Protein AF-A0A950CZU0-F1 (afdb_monomer_lite)

Secondary structure (DSSP, 8-state):
-------------------------GGGT-S--TT---TTS-HHHHHHHHHHHHHSBPTTSS--BHHHHHHH-TT-HHHHHHHHHHHHHHHTT--HHHHHHT-

Structure (mmCIF, N/CA/C/O backbone):
data_AF-A0A950CZU0-F1
#
_entry.id   AF-A0A950CZU0-F1
#
loop_
_atom_site.group_PDB
_atom_site.id
_atom_site.type_symbol
_atom_site.label_atom_id
_atom_site.label_alt_id
_atom_site.label_comp_id
_atom_site.label_asym_id
_atom_site.label_entity_id
_atom_site.label_seq_id
_atom_site.pdbx_PDB_ins_code
_atom_site.Cartn_x
_atom_site.Cartn_y
_atom_site.Cartn_z
_atom_site.occupancy
_atom_site.B_iso_or_equiv
_atom_site.auth_seq_id
_atom_site.auth_comp_id
_atom_site.auth_asym_id
_atom_site.auth_atom_id
_atom_site.pdbx_PDB_model_num
ATOM 1 N N . MET A 1 1 ? 63.373 -34.772 12.760 1.00 48.47 1 MET A N 1
ATOM 2 C CA . MET A 1 1 ? 64.413 -33.757 12.500 1.00 48.47 1 MET A CA 1
ATOM 3 C C . MET A 1 1 ? 64.350 -33.384 11.032 1.00 48.47 1 MET A C 1
ATOM 5 O O . MET A 1 1 ? 64.360 -34.302 10.225 1.00 48.47 1 MET A O 1
ATOM 9 N N . SER A 1 2 ? 64.222 -32.084 10.755 1.00 41.81 2 SER A N 1
ATOM 10 C CA . SER A 1 2 ? 64.562 -31.353 9.518 1.00 41.81 2 SER A CA 1
ATOM 11 C C . SER A 1 2 ? 63.480 -30.330 9.185 1.00 41.81 2 SER A C 1
ATOM 13 O O . SER A 1 2 ? 62.496 -30.609 8.505 1.00 41.81 2 SER A O 1
ATOM 15 N N . LEU A 1 3 ? 63.703 -29.138 9.743 1.00 51.53 3 LEU A N 1
ATOM 16 C CA . LEU A 1 3 ? 63.121 -27.864 9.348 1.00 51.53 3 LEU A CA 1
ATOM 17 C C . LEU A 1 3 ? 63.238 -27.667 7.835 1.00 51.53 3 LEU A C 1
ATOM 19 O O . LEU A 1 3 ? 64.337 -27.807 7.311 1.00 51.53 3 LEU A O 1
ATOM 23 N N . LEU A 1 4 ? 62.180 -27.161 7.200 1.00 52.03 4 LEU A N 1
ATOM 24 C CA . LEU A 1 4 ? 62.313 -26.119 6.181 1.00 52.03 4 LEU A CA 1
ATOM 25 C C . LEU A 1 4 ? 61.130 -25.149 6.294 1.00 52.03 4 LEU A C 1
ATOM 27 O O . LEU A 1 4 ? 60.012 -25.434 5.871 1.00 52.03 4 LEU A O 1
ATOM 31 N N . LEU A 1 5 ? 61.420 -23.983 6.875 1.00 50.78 5 LEU A N 1
ATOM 32 C CA . LEU A 1 5 ? 60.661 -22.756 6.678 1.00 50.78 5 LEU A CA 1
ATOM 33 C C . LEU A 1 5 ? 60.577 -22.471 5.170 1.00 50.78 5 LEU A C 1
ATOM 35 O O . LEU A 1 5 ? 61.610 -22.418 4.500 1.00 50.78 5 LEU A O 1
ATOM 39 N N . ARG A 1 6 ? 59.376 -22.200 4.647 1.00 54.41 6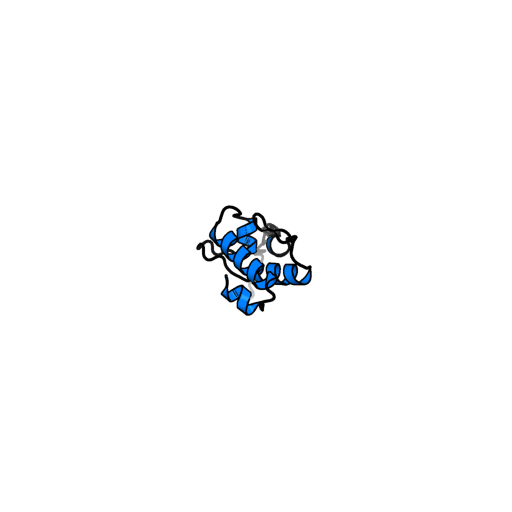 ARG A N 1
ATOM 40 C CA . ARG A 1 6 ? 59.222 -21.391 3.431 1.00 54.41 6 ARG A CA 1
ATOM 41 C C . ARG A 1 6 ? 58.513 -20.081 3.783 1.00 54.41 6 ARG A C 1
ATOM 43 O O . ARG A 1 6 ? 57.433 -20.121 4.372 1.00 54.41 6 ARG A O 1
ATOM 50 N N . PRO A 1 7 ? 59.133 -18.937 3.460 1.00 47.47 7 PRO A N 1
ATOM 51 C CA . PRO A 1 7 ? 58.605 -17.614 3.733 1.00 47.47 7 PRO A CA 1
ATOM 52 C C . PRO A 1 7 ? 57.505 -17.254 2.731 1.00 47.47 7 PRO A C 1
ATOM 54 O O . PRO A 1 7 ? 57.491 -17.739 1.603 1.00 47.47 7 PRO A O 1
ATOM 57 N N . GLY A 1 8 ? 56.641 -16.329 3.142 1.00 50.66 8 GLY A N 1
ATOM 58 C CA . GLY A 1 8 ? 56.033 -15.365 2.232 1.00 50.66 8 GLY A CA 1
ATOM 59 C C . GLY A 1 8 ? 55.032 -15.920 1.222 1.00 50.66 8 GLY A C 1
ATOM 60 O O . GLY A 1 8 ? 55.335 -16.078 0.044 1.00 50.66 8 GLY A O 1
ATOM 61 N N . ARG A 1 9 ? 53.771 -16.020 1.639 1.00 51.22 9 ARG A N 1
ATOM 62 C CA . ARG A 1 9 ? 52.673 -15.621 0.752 1.00 51.22 9 ARG A CA 1
ATOM 63 C C . ARG A 1 9 ? 51.684 -14.794 1.551 1.00 51.22 9 ARG A C 1
ATOM 65 O O . ARG A 1 9 ? 50.624 -15.254 1.956 1.00 51.22 9 ARG A O 1
ATOM 72 N N . MET A 1 10 ? 52.106 -13.552 1.779 1.00 45.59 10 MET A N 1
ATOM 73 C CA . MET A 1 10 ? 51.231 -12.404 1.964 1.00 45.59 10 MET A CA 1
ATOM 74 C C . MET A 1 10 ? 50.244 -12.404 0.789 1.00 45.59 10 MET A C 1
ATOM 76 O O . MET A 1 10 ? 50.527 -11.859 -0.275 1.00 45.59 10 MET A O 1
ATOM 80 N N . MET A 1 11 ? 49.110 -13.089 0.937 1.00 48.00 11 MET A N 1
ATOM 81 C CA . MET A 1 11 ? 47.952 -12.809 0.104 1.00 48.00 11 MET A CA 1
ATOM 82 C C . MET A 1 11 ? 47.371 -11.508 0.622 1.00 48.00 11 MET A C 1
ATOM 84 O O . MET A 1 11 ? 46.499 -11.484 1.485 1.00 48.00 11 MET A O 1
ATOM 88 N N . ALA A 1 12 ? 47.939 -10.418 0.114 1.00 53.00 12 ALA A N 1
ATOM 89 C CA . ALA A 1 12 ? 47.277 -9.137 0.076 1.00 53.00 12 ALA A CA 1
ATOM 90 C C . ALA A 1 12 ? 45.901 -9.362 -0.564 1.00 53.00 12 ALA A C 1
ATOM 92 O O . ALA A 1 12 ? 45.789 -9.532 -1.778 1.00 53.00 12 ALA A O 1
ATOM 93 N N . VAL A 1 13 ? 44.854 -9.388 0.264 1.00 52.06 13 VAL A N 1
ATOM 94 C CA . VAL A 1 13 ? 43.474 -9.147 -0.167 1.00 52.06 13 VAL A CA 1
ATOM 95 C C . VAL A 1 13 ? 43.398 -7.655 -0.501 1.00 52.06 13 VAL A C 1
ATOM 97 O O . VAL A 1 13 ? 42.849 -6.833 0.225 1.00 52.06 13 VAL A O 1
ATOM 100 N N . SER A 1 14 ? 44.064 -7.295 -1.598 1.00 54.06 14 SER A N 1
ATOM 101 C CA . SER A 1 14 ? 43.854 -6.055 -2.325 1.00 54.06 14 SER A CA 1
ATOM 102 C C . SER A 1 14 ? 42.506 -6.191 -3.010 1.00 54.06 14 SER A C 1
ATOM 104 O O . SER A 1 14 ? 42.387 -6.872 -4.025 1.00 54.06 14 SER A O 1
ATOM 106 N N . GLY A 1 15 ? 41.482 -5.598 -2.404 1.00 47.91 15 GLY A N 1
ATOM 107 C CA . GLY A 1 15 ? 40.131 -5.624 -2.951 1.00 47.91 15 GLY A CA 1
ATOM 108 C C . GLY A 1 15 ? 39.034 -5.723 -1.904 1.00 47.91 15 GLY A C 1
ATOM 109 O O . GLY A 1 15 ? 38.046 -6.411 -2.135 1.00 47.91 15 GLY A O 1
ATOM 110 N N . PHE A 1 16 ? 39.137 -4.981 -0.798 1.00 48.00 16 PHE A N 1
ATOM 111 C CA . PHE A 1 16 ? 37.937 -4.372 -0.217 1.00 48.00 16 PHE A CA 1
ATOM 112 C C . PHE A 1 16 ? 37.436 -3.349 -1.255 1.00 48.00 16 PHE A C 1
ATOM 114 O O . PHE A 1 16 ? 37.642 -2.145 -1.127 1.00 48.00 16 PHE A O 1
ATOM 121 N N . PHE A 1 17 ? 36.893 -3.848 -2.372 1.00 50.62 17 PHE A N 1
ATOM 122 C CA . PHE A 1 17 ? 36.131 -3.046 -3.313 1.00 50.62 17 PHE A CA 1
ATOM 123 C C . PHE A 1 17 ? 34.940 -2.571 -2.501 1.00 50.62 17 PHE A C 1
ATOM 125 O O . PHE A 1 17 ? 34.063 -3.354 -2.130 1.00 50.62 17 PHE A O 1
ATOM 132 N N . GLY A 1 18 ? 35.064 -1.319 -2.071 1.00 54.31 18 GLY A N 1
ATOM 133 C CA . GLY A 1 18 ? 34.208 -0.695 -1.096 1.00 54.31 18 GLY A CA 1
ATOM 134 C C . GLY A 1 18 ? 32.753 -0.918 -1.443 1.00 54.31 18 GLY A C 1
ATOM 135 O O . GLY A 1 18 ? 32.364 -0.821 -2.603 1.00 54.31 18 GLY A O 1
ATOM 136 N N . VAL A 1 19 ? 31.995 -1.214 -0.387 1.00 56.53 19 VAL A N 1
ATOM 137 C CA . VAL A 1 19 ? 30.622 -0.756 -0.210 1.00 56.53 19 VAL A CA 1
ATOM 138 C C . VAL A 1 19 ? 29.857 -0.807 -1.526 1.00 56.53 19 VAL A C 1
ATOM 140 O O . VAL A 1 19 ? 29.706 0.200 -2.217 1.00 56.53 19 VAL A O 1
ATOM 143 N N . CYS A 1 20 ? 29.376 -2.008 -1.866 1.00 51.81 20 CYS A N 1
ATOM 144 C CA . CYS A 1 20 ? 28.196 -2.137 -2.706 1.00 51.81 20 CYS A CA 1
ATOM 145 C C . CYS A 1 20 ? 27.228 -1.057 -2.2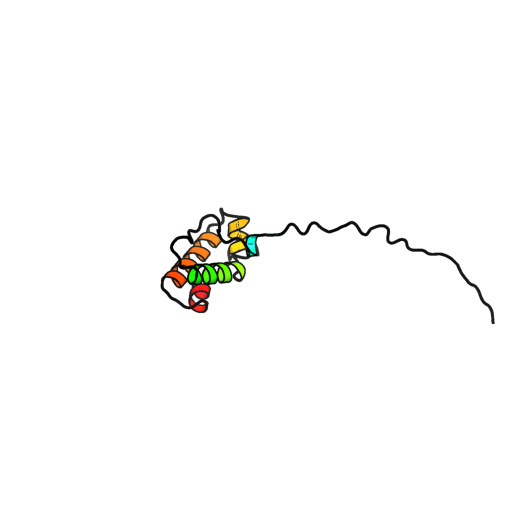23 1.00 51.81 20 CYS A C 1
ATOM 147 O O . CYS A 1 20 ? 26.849 -1.078 -1.049 1.00 51.81 20 CYS A O 1
ATOM 149 N N . LEU A 1 21 ? 26.980 -0.051 -3.068 1.00 50.31 21 LEU A N 1
ATOM 150 C CA . LEU A 1 21 ? 26.062 1.035 -2.783 1.00 50.31 21 LEU A CA 1
ATOM 151 C C . LEU A 1 21 ? 24.779 0.388 -2.280 1.00 50.31 21 LEU A C 1
ATOM 153 O O . LEU A 1 21 ? 23.991 -0.144 -3.061 1.00 50.31 21 LEU A O 1
ATOM 157 N N . LEU A 1 22 ? 24.589 0.438 -0.963 1.00 49.44 22 LEU A N 1
ATOM 158 C CA . LEU A 1 22 ? 23.298 0.330 -0.324 1.00 49.44 22 LEU A CA 1
ATOM 159 C C . LEU A 1 22 ? 22.535 1.552 -0.832 1.00 49.44 22 LEU A C 1
ATOM 161 O O . LEU A 1 22 ? 22.452 2.576 -0.158 1.00 49.44 22 LEU A O 1
ATOM 165 N N . PHE A 1 23 ? 22.061 1.485 -2.079 1.00 48.66 23 PHE A N 1
ATOM 166 C CA . PHE A 1 23 ? 21.032 2.360 -2.594 1.00 48.66 23 PHE A CA 1
ATOM 167 C C . PHE A 1 23 ? 19.854 2.126 -1.668 1.00 48.66 23 PHE A C 1
ATOM 169 O O . PHE A 1 23 ? 19.113 1.163 -1.846 1.00 48.66 23 PHE A O 1
ATOM 176 N N . SER A 1 24 ? 19.782 2.958 -0.630 1.00 57.88 24 SER A N 1
ATOM 177 C CA . SER A 1 24 ? 18.717 3.031 0.353 1.00 57.88 24 SER A CA 1
ATOM 178 C C . SER A 1 24 ? 17.392 2.988 -0.394 1.00 57.88 24 SER A C 1
ATOM 180 O O . SER A 1 24 ? 16.980 3.963 -1.023 1.00 57.88 24 SER A O 1
ATOM 182 N N . GLN A 1 25 ? 16.773 1.811 -0.425 1.00 59.94 25 GLN A N 1
ATOM 183 C CA . GLN A 1 25 ? 15.500 1.616 -1.087 1.00 59.94 25 GLN A CA 1
ATOM 184 C C . GLN A 1 25 ? 14.426 2.145 -0.134 1.00 59.94 25 GLN A C 1
ATOM 186 O O . GLN A 1 25 ? 13.857 1.395 0.645 1.00 59.94 25 GLN A O 1
ATOM 191 N N . SER A 1 26 ? 14.179 3.457 -0.176 1.00 80.00 26 SER A N 1
ATOM 192 C CA . SER A 1 26 ? 13.285 4.190 0.737 1.00 80.00 26 SER A CA 1
ATOM 193 C C . SER A 1 26 ? 11.808 3.771 0.676 1.00 80.00 26 SER A C 1
ATOM 195 O O . SER A 1 26 ? 10.989 4.280 1.440 1.00 80.00 26 SER A O 1
ATOM 197 N N . TRP A 1 27 ? 11.432 2.825 -0.191 1.00 91.56 27 TRP A N 1
ATOM 198 C CA . TRP A 1 27 ? 10.045 2.385 -0.364 1.00 91.56 27 TRP A CA 1
ATOM 199 C C . TRP A 1 27 ? 9.422 1.808 0.917 1.00 91.56 27 TRP A C 1
ATOM 201 O O . TRP A 1 27 ? 8.203 1.860 1.085 1.00 91.56 27 TRP A O 1
ATOM 211 N N . ASN A 1 28 ? 10.228 1.290 1.850 1.00 92.75 28 ASN A N 1
ATOM 212 C CA . ASN A 1 28 ? 9.739 0.743 3.117 1.00 92.75 28 ASN A CA 1
ATOM 213 C C . ASN A 1 28 ? 9.540 1.809 4.211 1.00 92.75 28 ASN A C 1
ATOM 215 O O . ASN A 1 28 ? 9.059 1.479 5.293 1.00 92.75 28 ASN A O 1
ATOM 219 N N . THR A 1 29 ? 9.888 3.073 3.952 1.00 92.50 29 THR A N 1
ATOM 220 C CA . THR A 1 29 ? 9.742 4.180 4.913 1.00 92.50 29 THR A CA 1
ATOM 221 C C . THR A 1 29 ? 8.936 5.359 4.375 1.00 92.50 29 THR A C 1
ATOM 223 O O . THR A 1 29 ? 8.442 6.147 5.177 1.00 92.50 29 THR A O 1
ATOM 226 N N . VAL A 1 30 ? 8.721 5.466 3.057 1.00 92.44 30 VAL A N 1
ATOM 227 C CA . VAL A 1 30 ? 7.872 6.520 2.472 1.00 92.44 30 VAL A CA 1
ATOM 228 C C . VAL A 1 30 ? 6.451 6.473 3.027 1.00 92.44 30 VAL A C 1
ATOM 230 O O . VAL A 1 30 ? 5.835 5.410 3.131 1.00 92.44 30 VAL A O 1
ATOM 233 N N . GLU A 1 31 ? 5.919 7.639 3.379 1.00 92.88 31 GLU A N 1
ATOM 234 C CA . GLU A 1 31 ? 4.551 7.770 3.883 1.00 92.88 31 GLU A CA 1
ATOM 235 C C . GLU A 1 31 ? 3.515 8.074 2.797 1.00 92.88 31 GLU A C 1
ATOM 237 O O . GLU A 1 31 ? 2.310 8.063 3.058 1.00 92.88 31 GLU A O 1
ATOM 242 N N . THR A 1 32 ? 3.982 8.394 1.595 1.00 93.06 32 THR A N 1
ATOM 243 C CA . THR A 1 32 ? 3.162 8.643 0.416 1.00 93.06 32 THR A CA 1
ATOM 244 C C . THR A 1 32 ? 3.575 7.662 -0.667 1.00 93.06 32 THR A C 1
ATOM 246 O O . THR A 1 32 ? 4.759 7.399 -0.877 1.00 93.06 32 THR A O 1
ATOM 249 N N . LEU A 1 33 ? 2.583 7.086 -1.339 1.00 94.62 33 LEU A N 1
ATOM 250 C CA . LEU A 1 33 ? 2.791 6.144 -2.428 1.00 94.62 33 LEU A CA 1
ATOM 251 C C . LEU A 1 33 ? 2.130 6.723 -3.683 1.00 94.62 33 LEU A C 1
ATOM 253 O O . LEU A 1 33 ? 0.981 7.165 -3.608 1.00 94.62 33 LEU A O 1
ATOM 257 N N . PRO A 1 34 ? 2.824 6.759 -4.832 1.00 95.38 34 PRO A N 1
ATOM 258 C CA . PRO A 1 34 ? 2.248 7.277 -6.064 1.00 95.38 34 PRO A CA 1
ATOM 259 C C . PRO A 1 34 ? 0.936 6.575 -6.428 1.00 95.38 34 PRO A C 1
ATOM 261 O O . PRO A 1 34 ? 0.800 5.360 -6.270 1.00 95.38 34 PRO A O 1
ATOM 264 N N . GLY A 1 35 ? -0.022 7.323 -6.974 1.00 92.62 35 GLY A N 1
ATOM 265 C CA . GLY A 1 35 ? -1.276 6.783 -7.514 1.00 92.62 35 GLY A CA 1
ATOM 266 C C . GLY A 1 35 ? -2.290 6.264 -6.488 1.00 92.62 35 GLY A C 1
ATOM 267 O O . GLY A 1 35 ? -3.321 5.747 -6.905 1.00 92.62 35 GLY A O 1
ATOM 268 N N . ILE A 1 36 ? -2.040 6.414 -5.182 1.00 94.25 36 ILE A N 1
ATOM 269 C CA . ILE A 1 36 ? -3.022 6.130 -4.127 1.00 94.25 36 ILE A CA 1
ATOM 270 C C . ILE A 1 36 ? -3.112 7.304 -3.146 1.00 94.25 36 ILE A C 1
ATOM 272 O O . ILE A 1 36 ? -2.102 7.907 -2.787 1.00 94.25 36 ILE A O 1
ATOM 276 N N . ASP A 1 37 ? -4.328 7.638 -2.713 1.00 94.06 37 ASP A N 1
ATOM 277 C CA . ASP A 1 37 ? -4.577 8.733 -1.772 1.00 94.06 37 ASP A CA 1
ATOM 278 C C . ASP A 1 37 ? -4.766 8.193 -0.348 1.00 94.06 37 ASP A C 1
ATOM 280 O O . ASP A 1 37 ? -5.745 7.511 -0.048 1.00 94.06 37 ASP A O 1
ATOM 284 N N . LEU A 1 38 ? -3.823 8.525 0.536 1.00 95.12 38 LEU A N 1
ATOM 285 C CA . LEU A 1 38 ? -3.862 8.178 1.960 1.00 95.12 38 LEU A CA 1
ATOM 286 C C . LEU A 1 38 ? -4.306 9.358 2.842 1.00 95.12 38 LEU A C 1
ATOM 288 O O . LEU A 1 38 ? -4.399 9.204 4.057 1.00 95.12 38 LEU A O 1
ATOM 292 N N . SER A 1 39 ? -4.566 10.540 2.267 1.00 93.00 39 SER A N 1
ATOM 293 C CA . SER A 1 39 ? -4.840 11.772 3.028 1.00 93.00 39 SER A CA 1
ATOM 294 C C . SER A 1 39 ? -6.162 11.742 3.799 1.00 93.00 39 SER A C 1
ATOM 296 O O . SER A 1 39 ? -6.323 12.462 4.781 1.00 93.00 39 SER A O 1
ATOM 298 N N . LYS A 1 40 ? -7.101 10.885 3.382 1.00 91.25 40 LYS A N 1
ATOM 299 C CA . LYS A 1 40 ? -8.422 10.718 4.010 1.00 91.25 40 LYS A CA 1
ATOM 300 C C . LYS A 1 40 ? -8.440 9.691 5.145 1.00 91.25 40 LYS A C 1
ATOM 302 O O . LYS A 1 40 ? -9.503 9.430 5.704 1.00 91.25 40 LYS A O 1
ATOM 307 N N . LEU A 1 41 ? -7.299 9.081 5.457 1.00 95.88 41 LEU A N 1
ATOM 308 C CA . LEU A 1 41 ? -7.160 8.115 6.542 1.00 95.88 41 LEU A CA 1
ATOM 309 C C . LEU A 1 41 ? -6.697 8.809 7.824 1.00 95.88 41 LEU A C 1
ATOM 311 O O . LEU A 1 41 ? -5.896 9.743 7.790 1.00 95.88 41 LEU A O 1
ATOM 315 N N . SER A 1 42 ? -7.146 8.307 8.975 1.00 96.94 42 SER A N 1
ATOM 316 C CA . SER A 1 42 ? -6.518 8.656 10.254 1.00 96.94 42 SER A CA 1
ATOM 317 C C . SER A 1 42 ? -5.066 8.159 10.303 1.00 96.94 42 SER A C 1
ATOM 319 O O . SER A 1 42 ? -4.681 7.253 9.562 1.00 96.94 42 SER A O 1
ATOM 321 N N . ALA A 1 43 ? -4.251 8.700 11.214 1.00 96.31 43 ALA A N 1
ATOM 322 C CA . ALA A 1 43 ? -2.854 8.281 11.361 1.00 96.31 43 ALA A CA 1
ATOM 323 C C . ALA A 1 43 ? -2.712 6.769 11.636 1.00 96.31 43 ALA A C 1
ATOM 325 O O . ALA A 1 43 ? -1.847 6.118 11.053 1.00 96.31 43 ALA A O 1
ATOM 326 N N . ALA A 1 44 ? -3.601 6.202 12.459 1.00 96.19 44 ALA A N 1
ATOM 327 C CA . ALA A 1 44 ? -3.627 4.768 12.745 1.00 96.19 44 ALA A CA 1
ATOM 328 C C . ALA A 1 44 ? -3.971 3.942 11.494 1.00 96.19 44 ALA A C 1
ATOM 330 O O . ALA A 1 44 ? -3.269 2.990 11.166 1.00 96.19 44 ALA A O 1
ATOM 331 N N . GLN A 1 45 ? -4.996 4.353 10.741 1.00 97.50 45 GLN A N 1
ATOM 332 C CA . GLN A 1 45 ? -5.373 3.687 9.491 1.00 97.50 45 GLN A CA 1
ATOM 333 C C . GLN A 1 45 ? -4.261 3.767 8.442 1.00 97.50 45 GLN A C 1
ATOM 335 O O . GLN A 1 45 ? -3.949 2.769 7.797 1.00 97.50 45 GLN A O 1
ATOM 340 N N . LYS A 1 46 ? -3.624 4.934 8.293 1.00 97.56 46 LYS A N 1
ATOM 341 C CA . LYS A 1 46 ? -2.486 5.122 7.388 1.00 97.56 46 LYS A CA 1
ATOM 342 C C . LYS A 1 46 ? -1.329 4.192 7.759 1.00 97.56 46 LYS A C 1
ATOM 344 O O . LYS A 1 46 ? -0.735 3.592 6.867 1.00 97.56 46 LYS A O 1
ATOM 349 N N . ALA A 1 47 ? -1.033 4.038 9.052 1.00 96.69 47 ALA A N 1
ATOM 350 C CA . ALA A 1 47 ? 0.004 3.126 9.526 1.00 96.69 47 ALA A CA 1
ATOM 351 C C . ALA A 1 47 ? -0.312 1.659 9.183 1.00 96.69 47 ALA A C 1
ATOM 353 O O . ALA A 1 47 ? 0.556 0.981 8.633 1.00 96.69 47 ALA A O 1
ATOM 354 N N . SER A 1 48 ? -1.546 1.193 9.416 1.00 97.50 48 SER A N 1
ATOM 355 C CA . SER A 1 48 ? -1.968 -0.170 9.051 1.00 97.50 48 SER A CA 1
ATOM 356 C C . SER A 1 48 ? -1.921 -0.410 7.542 1.00 97.50 48 SER A C 1
ATOM 358 O O . SER A 1 48 ? -1.377 -1.420 7.106 1.00 97.50 48 SER A O 1
ATOM 360 N N . VAL A 1 49 ? -2.401 0.534 6.723 1.00 97.94 49 VAL A N 1
ATOM 361 C CA . VAL A 1 49 ? -2.297 0.423 5.258 1.00 97.94 49 VAL A CA 1
ATOM 362 C C . VAL A 1 49 ? -0.833 0.331 4.828 1.00 97.94 49 VAL A C 1
ATOM 364 O O . VAL A 1 49 ? -0.464 -0.585 4.101 1.00 97.94 49 VAL A O 1
ATOM 367 N N . LEU A 1 50 ? 0.029 1.243 5.289 1.00 97.44 50 LEU A N 1
ATOM 368 C CA . LEU A 1 50 ? 1.444 1.239 4.908 1.00 97.44 50 LEU A CA 1
ATOM 369 C C . LEU A 1 50 ? 2.169 -0.030 5.364 1.00 97.44 50 LEU A C 1
ATOM 371 O O . LEU A 1 50 ? 3.041 -0.507 4.642 1.00 97.44 50 LEU A O 1
ATOM 375 N N . LYS A 1 51 ? 1.817 -0.582 6.530 1.00 96.94 51 LYS A N 1
ATOM 376 C CA . LYS A 1 51 ? 2.333 -1.872 6.995 1.00 96.94 51 LYS A CA 1
ATOM 377 C C . LYS A 1 51 ? 1.967 -2.983 6.009 1.00 96.94 51 LYS A C 1
ATOM 379 O O . LYS A 1 51 ? 2.870 -3.609 5.463 1.00 96.94 51 LYS A O 1
ATOM 384 N N . ILE A 1 52 ? 0.676 -3.143 5.706 1.00 97.44 52 ILE A N 1
ATOM 385 C CA . ILE A 1 52 ? 0.182 -4.171 4.778 1.00 97.44 52 ILE A CA 1
ATOM 386 C C . ILE A 1 52 ? 0.870 -4.040 3.415 1.00 97.44 52 ILE A C 1
ATOM 388 O O . ILE A 1 52 ? 1.439 -5.001 2.914 1.00 97.44 52 ILE A O 1
ATOM 392 N N . LEU A 1 53 ? 0.928 -2.838 2.831 1.00 97.38 53 LEU A N 1
ATOM 393 C CA . LEU A 1 53 ? 1.536 -2.653 1.507 1.00 97.38 53 LEU A CA 1
ATOM 394 C C . LEU A 1 53 ? 3.041 -2.964 1.472 1.00 97.38 53 LEU A C 1
ATOM 396 O O . LEU A 1 53 ? 3.582 -3.272 0.411 1.00 97.38 53 LEU A O 1
ATOM 400 N N . ARG A 1 54 ? 3.748 -2.867 2.599 1.00 96.75 54 ARG A N 1
ATOM 401 C CA . ARG A 1 54 ? 5.178 -3.210 2.681 1.00 96.75 54 ARG A CA 1
ATOM 402 C C . ARG A 1 54 ? 5.405 -4.705 2.891 1.00 96.75 54 ARG A C 1
ATOM 404 O O . ARG A 1 54 ? 6.464 -5.205 2.516 1.00 96.75 54 ARG A O 1
ATOM 411 N N . GLU A 1 55 ? 4.437 -5.403 3.470 1.00 96.12 55 GLU A N 1
ATOM 412 C CA . GLU A 1 55 ? 4.508 -6.836 3.761 1.00 96.12 55 GLU A CA 1
ATOM 413 C C . GLU A 1 55 ? 3.955 -7.683 2.607 1.00 96.12 55 GLU A C 1
ATOM 415 O O . GLU A 1 55 ? 4.537 -8.722 2.283 1.00 96.12 55 GLU A O 1
ATOM 420 N N . GLU A 1 56 ? 2.928 -7.202 1.908 1.00 96.12 56 GLU A N 1
ATOM 421 C CA . GLU A 1 56 ? 2.249 -7.934 0.840 1.00 96.12 56 GLU A CA 1
ATOM 422 C C . GLU A 1 56 ? 2.941 -7.822 -0.522 1.00 96.12 56 GLU A C 1
ATOM 424 O O . GLU A 1 56 ? 3.488 -6.783 -0.909 1.00 96.12 56 GLU A O 1
ATOM 429 N N . GLY A 1 57 ? 2.939 -8.934 -1.259 1.00 96.12 57 GLY A N 1
ATOM 430 C CA . GLY A 1 57 ? 3.510 -9.035 -2.603 1.00 96.12 57 GLY A CA 1
ATOM 431 C C . GLY A 1 57 ? 2.549 -8.546 -3.686 1.00 96.12 57 GLY A C 1
ATOM 432 O O . GLY A 1 57 ? 1.340 -8.716 -3.583 1.00 96.12 57 GLY A O 1
ATOM 433 N N . CYS A 1 58 ? 3.081 -7.972 -4.766 1.00 96.31 58 CYS A N 1
ATOM 434 C CA . CYS A 1 58 ? 2.271 -7.647 -5.938 1.00 96.31 58 CYS A CA 1
ATOM 435 C C . CYS A 1 58 ? 2.041 -8.891 -6.813 1.00 96.31 58 CYS A C 1
ATOM 437 O O . CYS A 1 58 ? 2.995 -9.562 -7.213 1.00 96.31 58 CYS A O 1
ATOM 439 N N . SER A 1 59 ? 0.787 -9.159 -7.187 1.00 94.69 59 SER A N 1
ATOM 440 C CA . SER A 1 59 ? 0.406 -10.321 -8.006 1.00 94.69 59 SER A CA 1
ATOM 441 C C . SER A 1 59 ? 0.694 -10.172 -9.509 1.00 94.69 59 SER A C 1
ATOM 443 O O . SER A 1 59 ? 0.446 -11.102 -10.271 1.00 94.69 59 SER A O 1
ATOM 445 N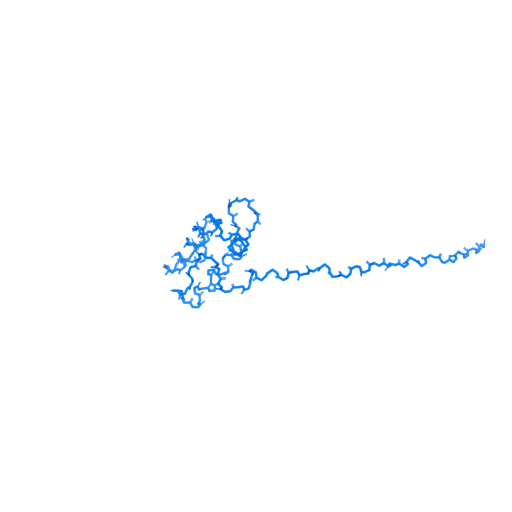 N . CYS A 1 60 ? 1.278 -9.053 -9.960 1.00 94.81 60 CYS A N 1
ATOM 446 C CA . CYS A 1 60 ? 1.611 -8.843 -11.378 1.00 94.81 60 CYS A CA 1
ATOM 447 C C . CYS A 1 60 ? 2.812 -9.664 -11.888 1.00 94.81 60 CYS A C 1
ATOM 449 O O . CYS A 1 60 ? 3.150 -9.580 -13.066 1.00 94.81 60 CYS A O 1
ATOM 451 N N . GLY A 1 61 ? 3.483 -10.426 -11.016 1.00 94.50 61 GLY A N 1
ATOM 452 C CA . GLY A 1 61 ? 4.618 -11.284 -11.378 1.00 94.50 61 GLY A CA 1
ATOM 453 C C . GLY A 1 61 ? 5.996 -10.617 -11.293 1.00 94.50 61 GLY A C 1
ATOM 454 O O . GLY A 1 61 ? 6.999 -11.269 -11.562 1.00 94.50 61 GLY A O 1
ATOM 455 N N . CYS A 1 62 ? 6.080 -9.349 -10.876 1.00 95.81 62 CYS A N 1
ATOM 456 C CA . CYS A 1 62 ? 7.358 -8.635 -10.741 1.00 95.81 62 CYS A CA 1
ATOM 457 C C . CYS A 1 62 ? 8.200 -9.045 -9.515 1.00 95.81 62 CYS A C 1
ATOM 459 O O . CYS A 1 62 ? 9.363 -8.662 -9.418 1.00 95.81 62 CYS A O 1
ATOM 461 N N . GLY A 1 63 ? 7.618 -9.773 -8.556 1.00 95.81 63 GLY A N 1
ATOM 462 C CA . GLY A 1 63 ? 8.297 -10.198 -7.325 1.00 95.81 63 GLY A CA 1
ATOM 463 C C . GLY A 1 63 ? 8.514 -9.098 -6.274 1.00 95.81 63 GLY A C 1
ATOM 464 O O . GLY A 1 63 ? 9.099 -9.378 -5.231 1.00 95.81 63 GLY A O 1
ATOM 465 N N . MET A 1 64 ? 8.042 -7.869 -6.512 1.00 96.62 64 MET A N 1
ATOM 466 C CA . MET A 1 64 ? 8.146 -6.750 -5.564 1.00 96.62 64 MET A CA 1
ATOM 467 C C . MET A 1 64 ? 7.010 -6.751 -4.534 1.00 96.62 64 MET A C 1
ATOM 469 O O . MET A 1 64 ? 5.915 -7.268 -4.780 1.00 96.62 64 MET A O 1
ATOM 473 N N . LYS A 1 65 ? 7.244 -6.087 -3.395 1.00 97.06 65 LYS A N 1
ATOM 474 C CA . LYS A 1 65 ? 6.172 -5.718 -2.453 1.00 97.06 65 LYS A CA 1
ATOM 475 C C . LYS A 1 65 ? 5.250 -4.666 -3.062 1.00 97.06 65 LYS A C 1
ATOM 477 O O . LYS A 1 65 ? 5.666 -3.937 -3.960 1.00 97.06 65 LYS A O 1
ATOM 482 N N . LEU A 1 66 ? 4.013 -4.541 -2.583 1.00 96.81 66 LEU A N 1
ATOM 483 C CA . LEU A 1 66 ? 3.064 -3.556 -3.115 1.00 96.81 66 LEU A CA 1
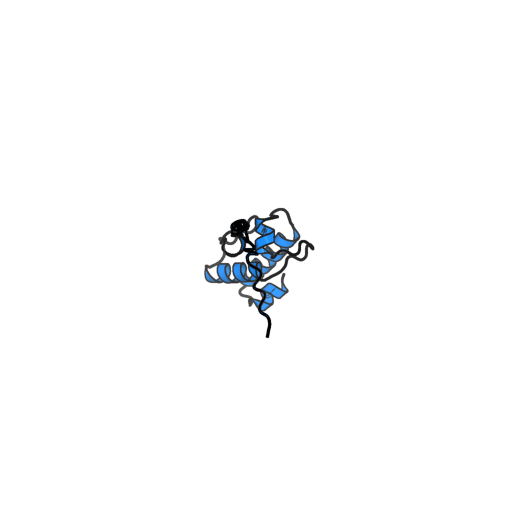ATOM 484 C C . LEU A 1 66 ? 3.605 -2.128 -3.009 1.00 96.81 66 LEU A C 1
ATOM 486 O O . LEU A 1 66 ? 3.609 -1.407 -4.003 1.00 96.81 66 LEU A O 1
ATOM 490 N N . ALA A 1 67 ? 4.125 -1.736 -1.844 1.00 97.31 67 ALA A N 1
ATOM 491 C CA . ALA A 1 67 ? 4.719 -0.420 -1.620 1.00 97.31 67 ALA A CA 1
ATOM 492 C C . ALA A 1 67 ? 5.932 -0.182 -2.531 1.00 97.31 67 ALA A C 1
ATOM 494 O O . ALA A 1 67 ? 6.049 0.878 -3.144 1.00 97.31 67 ALA A O 1
ATOM 495 N N . GLU A 1 68 ? 6.799 -1.185 -2.679 1.00 97.00 68 GLU A N 1
ATOM 496 C CA . GLU A 1 68 ? 7.930 -1.128 -3.606 1.00 97.00 68 GLU A CA 1
ATOM 497 C C . GLU A 1 68 ? 7.463 -0.966 -5.056 1.00 97.00 68 GLU A C 1
ATOM 499 O O . GLU A 1 68 ? 7.961 -0.097 -5.768 1.00 97.00 68 GLU A O 1
ATOM 504 N N . CYS A 1 69 ? 6.463 -1.742 -5.473 1.00 97.06 69 CYS A N 1
ATOM 505 C CA . CYS A 1 69 ? 5.877 -1.677 -6.802 1.00 97.06 69 CYS A CA 1
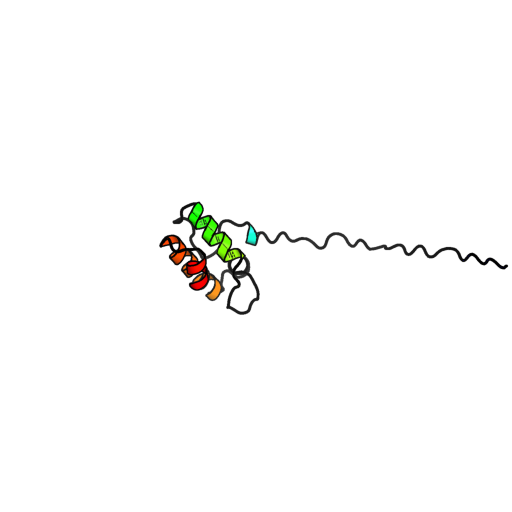ATOM 506 C C . CYS A 1 69 ? 5.245 -0.305 -7.060 1.00 97.06 69 CYS A C 1
ATOM 508 O O . CYS A 1 69 ? 5.482 0.264 -8.114 1.00 97.06 69 CYS A O 1
ATOM 510 N N . ARG A 1 70 ? 4.539 0.300 -6.094 1.00 96.50 70 ARG A N 1
ATOM 511 C CA . ARG A 1 70 ? 4.005 1.668 -6.246 1.00 96.50 70 ARG A CA 1
ATOM 512 C C . ARG A 1 70 ? 5.097 2.722 -6.433 1.00 96.50 70 ARG A C 1
ATOM 514 O O . ARG A 1 70 ? 4.873 3.696 -7.146 1.00 96.50 70 ARG A O 1
ATOM 521 N N . VAL A 1 71 ? 6.253 2.552 -5.788 1.00 96.06 71 VAL A N 1
ATOM 522 C CA . VAL A 1 71 ? 7.383 3.491 -5.887 1.00 96.06 71 VAL A CA 1
ATOM 523 C C . VAL A 1 71 ? 8.167 3.295 -7.185 1.00 96.06 71 VAL A C 1
ATOM 525 O O . VAL A 1 71 ? 8.508 4.276 -7.840 1.00 96.06 71 VAL A O 1
ATOM 528 N N . LYS A 1 72 ? 8.463 2.045 -7.555 1.00 95.31 72 LYS A N 1
ATOM 529 C CA . LYS A 1 72 ? 9.326 1.710 -8.698 1.00 95.31 72 LYS A CA 1
ATOM 530 C C . LYS A 1 72 ? 8.577 1.585 -10.021 1.00 95.31 72 LYS A C 1
ATOM 532 O O . LYS A 1 72 ? 9.153 1.874 -11.063 1.00 95.31 72 LYS A O 1
ATOM 537 N N . ASP A 1 73 ? 7.317 1.169 -9.976 1.00 96.12 73 ASP A N 1
ATOM 538 C CA . ASP A 1 73 ? 6.438 0.997 -11.132 1.00 96.12 73 ASP A CA 1
ATOM 539 C C . ASP A 1 73 ? 5.031 1.565 -10.844 1.00 96.12 73 ASP A C 1
ATOM 541 O O . ASP A 1 73 ? 4.049 0.833 -10.656 1.00 96.12 73 ASP A O 1
ATOM 545 N N . PRO A 1 74 ? 4.898 2.904 -10.799 1.00 95.25 74 PRO A N 1
ATOM 546 C CA . PRO A 1 74 ? 3.625 3.552 -10.512 1.00 95.25 74 PRO A CA 1
ATOM 547 C C . PRO A 1 74 ? 2.551 3.292 -11.584 1.00 95.25 74 PRO A C 1
ATOM 549 O O . PRO A 1 74 ? 1.371 3.530 -11.307 1.00 95.25 74 PRO A O 1
ATOM 552 N N . ALA A 1 75 ? 2.920 2.791 -12.769 1.00 96.44 75 ALA A N 1
ATOM 553 C CA . ALA A 1 75 ? 1.997 2.466 -13.855 1.00 96.44 75 ALA A CA 1
ATOM 554 C C . ALA A 1 75 ? 1.350 1.075 -13.714 1.00 96.44 75 ALA A C 1
ATOM 556 O O . ALA A 1 75 ? 0.332 0.813 -14.355 1.00 96.44 75 ALA A O 1
ATOM 557 N N . CYS A 1 76 ? 1.886 0.196 -12.860 1.00 97.38 76 CYS A N 1
ATOM 558 C CA . CYS A 1 76 ? 1.313 -1.125 -12.620 1.00 97.38 76 CYS A CA 1
ATOM 559 C C . CYS A 1 76 ? -0.117 -1.024 -12.044 1.00 97.38 76 CYS A C 1
ATOM 561 O O . CYS A 1 76 ? -0.328 -0.617 -10.900 1.00 97.38 76 CYS A O 1
ATOM 563 N N . SER A 1 77 ? -1.114 -1.449 -12.824 1.00 96.31 77 SER A N 1
ATOM 564 C CA . SER A 1 77 ? -2.533 -1.410 -12.440 1.00 96.31 77 SER A CA 1
ATOM 565 C C . SER A 1 77 ? -2.884 -2.389 -11.318 1.00 96.31 77 SER A C 1
ATOM 567 O O . SER A 1 77 ? -3.699 -2.050 -10.463 1.00 96.31 77 SER A O 1
ATOM 569 N N . TYR A 1 78 ? -2.237 -3.560 -11.275 1.00 97.00 78 TYR A N 1
ATOM 570 C CA . TYR A 1 78 ? -2.419 -4.551 -10.207 1.00 97.00 78 TYR A CA 1
ATOM 571 C C . TYR A 1 78 ? -2.063 -3.955 -8.843 1.00 97.00 78 TYR A C 1
ATOM 573 O O . TYR A 1 78 ? -2.902 -3.922 -7.952 1.00 97.00 78 TYR A O 1
ATOM 581 N N . SER A 1 79 ? -0.857 -3.397 -8.694 1.00 97.25 79 SER A N 1
ATOM 582 C CA . SER A 1 79 ? -0.430 -2.780 -7.433 1.00 97.25 79 SER A CA 1
ATOM 583 C C . SER A 1 79 ? -1.335 -1.631 -6.989 1.00 97.25 79 SER A C 1
ATOM 585 O O . SER A 1 79 ? -1.601 -1.507 -5.796 1.00 97.25 79 SER A O 1
ATOM 587 N N . THR A 1 80 ? -1.849 -0.821 -7.922 1.00 97.50 80 THR A N 1
ATOM 588 C CA . THR A 1 80 ? -2.841 0.219 -7.609 1.00 97.50 80 THR A CA 1
ATOM 589 C C . THR A 1 80 ? -4.155 -0.385 -7.114 1.00 97.50 80 THR A C 1
ATOM 591 O O . THR A 1 80 ? -4.646 0.029 -6.069 1.00 97.50 80 THR A O 1
ATOM 594 N N . GLY A 1 81 ? -4.718 -1.365 -7.828 1.00 97.25 81 GLY A N 1
ATOM 595 C CA . GLY A 1 81 ? -5.992 -1.992 -7.462 1.00 97.25 81 GLY A CA 1
ATOM 596 C C . GLY A 1 81 ? -5.944 -2.666 -6.091 1.00 97.25 81 GLY A C 1
ATOM 597 O O . GLY A 1 81 ? -6.803 -2.412 -5.251 1.00 97.25 81 GLY A O 1
ATOM 598 N N . LEU A 1 82 ? -4.885 -3.438 -5.840 1.00 97.62 82 LEU A N 1
ATOM 599 C CA . LEU A 1 82 ? -4.636 -4.109 -4.563 1.00 97.62 82 LEU A CA 1
ATOM 600 C C . LEU A 1 82 ? -4.496 -3.096 -3.422 1.00 97.62 82 LEU A C 1
ATOM 602 O O . LEU A 1 82 ? -5.124 -3.228 -2.375 1.00 97.62 82 LEU A O 1
ATOM 606 N N . ALA A 1 83 ? -3.728 -2.025 -3.640 1.00 97.38 83 ALA A N 1
ATOM 607 C CA . ALA A 1 83 ? -3.559 -0.991 -2.630 1.00 97.38 83 ALA A CA 1
ATOM 608 C C . ALA A 1 83 ? -4.863 -0.244 -2.312 1.00 97.38 83 ALA A C 1
ATOM 610 O O . ALA A 1 83 ? -5.124 0.057 -1.147 1.00 97.38 83 ALA A O 1
ATOM 611 N N . LEU A 1 84 ? -5.702 0.024 -3.317 1.00 97.56 84 LEU A N 1
ATOM 612 C CA . LEU A 1 84 ? -7.019 0.629 -3.112 1.00 97.56 84 LEU A CA 1
ATOM 613 C C . LEU A 1 84 ? -7.965 -0.303 -2.343 1.00 97.56 84 LEU A C 1
ATOM 615 O O . LEU A 1 84 ? -8.664 0.168 -1.450 1.00 97.56 84 LEU A O 1
ATOM 619 N N . ALA A 1 85 ? -7.938 -1.612 -2.612 1.00 97.31 85 ALA A N 1
ATOM 620 C CA . ALA A 1 85 ? -8.738 -2.586 -1.869 1.00 97.31 85 ALA A CA 1
ATOM 621 C C . ALA A 1 85 ? -8.364 -2.624 -0.375 1.00 97.31 85 ALA A C 1
ATOM 623 O O . ALA A 1 85 ? -9.246 -2.587 0.488 1.00 97.31 85 ALA A O 1
ATOM 624 N N . VAL A 1 86 ? -7.063 -2.589 -0.062 1.00 97.69 86 VAL A N 1
ATOM 625 C CA . VAL A 1 86 ? -6.560 -2.481 1.319 1.00 97.69 86 VAL A CA 1
ATOM 626 C C . VAL A 1 86 ? -7.009 -1.168 1.969 1.00 97.69 86 VAL A C 1
ATOM 628 O O . VAL A 1 86 ? -7.518 -1.178 3.092 1.00 97.69 86 VAL A O 1
ATOM 631 N N . ILE A 1 87 ? -6.857 -0.032 1.275 1.00 97.56 87 ILE A N 1
ATOM 632 C CA . ILE A 1 87 ? -7.301 1.283 1.770 1.00 97.56 87 ILE A CA 1
ATOM 633 C C . ILE A 1 87 ? -8.793 1.255 2.097 1.00 97.56 87 ILE A C 1
ATOM 635 O O . ILE A 1 87 ? -9.203 1.725 3.159 1.00 97.56 87 ILE A O 1
ATOM 639 N N . ASP A 1 88 ? -9.607 0.689 1.210 1.00 97.44 88 ASP A N 1
ATOM 640 C CA . ASP A 1 88 ? -11.051 0.613 1.379 1.00 97.44 88 ASP A CA 1
ATOM 641 C C . ASP A 1 88 ? -11.450 -0.279 2.552 1.00 97.44 88 ASP A C 1
ATOM 643 O O . ASP A 1 88 ? -12.328 0.106 3.328 1.00 97.44 88 ASP A O 1
ATOM 647 N N . ALA A 1 89 ? -10.786 -1.422 2.732 1.00 97.50 89 ALA A N 1
ATOM 648 C CA . ALA A 1 89 ? -11.014 -2.309 3.866 1.00 97.50 89 ALA A CA 1
ATOM 649 C C . ALA A 1 89 ? -10.691 -1.624 5.206 1.00 97.50 89 ALA A C 1
ATOM 651 O O . ALA A 1 89 ? -11.531 -1.601 6.109 1.00 97.50 89 ALA A O 1
ATOM 652 N N . ILE A 1 90 ? -9.520 -0.992 5.317 1.00 97.75 90 ILE A N 1
ATOM 653 C CA . ILE A 1 90 ? -9.096 -0.296 6.541 1.00 97.75 90 ILE A CA 1
ATOM 654 C C . ILE A 1 90 ? -9.965 0.940 6.817 1.00 97.75 90 ILE A C 1
ATOM 656 O O . ILE A 1 90 ? -10.310 1.235 7.965 1.00 97.75 90 ILE A O 1
ATOM 660 N N . ARG A 1 91 ? -10.382 1.660 5.770 1.00 95.81 91 ARG A N 1
ATOM 661 C CA . ARG A 1 91 ? -11.302 2.799 5.886 1.00 95.81 91 ARG A CA 1
ATOM 662 C C . ARG A 1 91 ? -12.677 2.387 6.412 1.00 95.81 91 ARG A C 1
ATOM 664 O O . ARG A 1 91 ? -13.286 3.150 7.154 1.00 95.81 91 ARG A O 1
ATOM 671 N N . GLN A 1 92 ? -13.139 1.186 6.066 1.00 96.06 92 GLN A N 1
ATOM 672 C CA . GLN A 1 92 ? -14.381 0.591 6.573 1.00 96.06 92 GLN A CA 1
ATOM 673 C C . GLN A 1 92 ? -14.253 0.025 7.999 1.00 96.06 92 GLN A C 1
ATOM 675 O O . GLN A 1 92 ? -15.240 -0.463 8.542 1.00 96.06 92 GLN A O 1
ATOM 680 N N . GLY A 1 93 ? -13.066 0.080 8.614 1.00 95.12 93 GLY A N 1
ATOM 681 C CA . GLY A 1 93 ? -12.827 -0.453 9.957 1.00 95.12 93 GLY A CA 1
ATOM 682 C C . GLY A 1 93 ? -12.674 -1.974 10.007 1.00 95.12 93 GLY A C 1
ATOM 683 O O . GLY A 1 93 ? -12.829 -2.560 11.076 1.00 95.12 93 GLY A O 1
ATOM 684 N N . LYS A 1 94 ? -12.383 -2.621 8.870 1.00 96.12 94 LYS A N 1
ATOM 685 C CA . LYS A 1 94 ? -12.062 -4.054 8.837 1.00 96.12 94 LYS A CA 1
ATOM 686 C C . LYS A 1 94 ? -10.694 -4.322 9.470 1.00 96.12 94 LYS A C 1
ATOM 688 O O . LYS A 1 94 ? -9.857 -3.421 9.561 1.00 96.12 94 LYS A O 1
ATOM 693 N N . SER A 1 95 ? -10.472 -5.562 9.902 1.00 95.00 95 SER A N 1
ATOM 694 C CA . SER A 1 95 ? -9.191 -5.966 10.484 1.00 95.00 95 SER A CA 1
ATOM 695 C C . SER A 1 95 ? -8.074 -5.991 9.432 1.00 95.00 95 SER A C 1
ATOM 697 O O . SER A 1 95 ? -8.341 -6.062 8.232 1.00 95.00 95 SER A O 1
ATOM 699 N N . GLU A 1 96 ? -6.808 -5.971 9.864 1.00 91.88 96 GLU A N 1
ATOM 700 C CA . GLU A 1 96 ? -5.669 -6.114 8.940 1.00 91.88 96 GLU A CA 1
ATOM 701 C C . GLU A 1 96 ? -5.734 -7.434 8.159 1.00 91.88 96 GLU A C 1
ATOM 703 O O . GLU A 1 96 ? 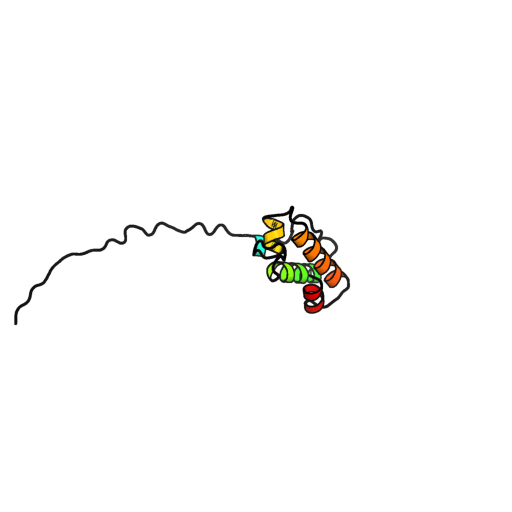-5.436 -7.446 6.971 1.00 91.88 96 GLU A O 1
ATOM 708 N N . ALA A 1 97 ? -6.196 -8.519 8.789 1.00 94.31 97 ALA A N 1
ATOM 709 C CA . ALA A 1 97 ? -6.372 -9.810 8.128 1.00 94.31 97 ALA A CA 1
ATOM 710 C C . ALA A 1 97 ? -7.426 -9.750 7.009 1.00 94.31 97 ALA A C 1
ATOM 712 O O . ALA A 1 97 ? -7.185 -10.244 5.910 1.00 94.31 97 ALA A O 1
ATOM 713 N N . ASP A 1 98 ? -8.561 -9.091 7.257 1.00 93.06 98 ASP A N 1
ATOM 714 C CA . ASP A 1 98 ? -9.598 -8.891 6.236 1.00 93.06 98 ASP A CA 1
ATOM 715 C C . ASP A 1 98 ? -9.116 -7.972 5.106 1.00 93.06 98 ASP A C 1
ATOM 717 O O . ASP A 1 98 ? -9.516 -8.133 3.955 1.00 93.06 98 ASP A O 1
ATOM 721 N N . ALA A 1 99 ? -8.274 -6.987 5.432 1.00 94.06 99 ALA A N 1
ATOM 722 C CA . ALA A 1 99 ? -7.693 -6.077 4.456 1.00 94.06 99 ALA A CA 1
ATOM 723 C C . ALA A 1 99 ? -6.647 -6.770 3.573 1.00 94.06 99 ALA A C 1
ATOM 725 O O . ALA A 1 99 ? -6.628 -6.523 2.372 1.00 94.06 99 ALA A O 1
ATOM 726 N N . ILE A 1 100 ? -5.833 -7.667 4.139 1.00 92.75 100 ILE A N 1
ATOM 727 C CA . ILE A 1 100 ? -4.913 -8.527 3.381 1.00 92.75 100 ILE A CA 1
ATOM 728 C C . ILE A 1 100 ? -5.701 -9.474 2.475 1.00 92.75 100 ILE A C 1
ATOM 730 O O . ILE A 1 100 ? -5.375 -9.600 1.306 1.00 92.75 100 ILE A O 1
ATOM 734 N N . ALA A 1 101 ? -6.786 -10.078 2.966 1.00 92.56 101 ALA A N 1
ATOM 735 C CA . ALA A 1 101 ? -7.631 -10.954 2.152 1.00 92.56 101 ALA A CA 1
ATOM 736 C C . ALA A 1 101 ? -8.359 -10.226 1.002 1.00 92.56 101 ALA A C 1
ATOM 738 O O . ALA A 1 101 ? -8.863 -10.876 0.087 1.00 92.56 101 ALA A O 1
ATOM 739 N N . ALA A 1 102 ? -8.456 -8.894 1.063 1.00 84.38 102 ALA A N 1
ATOM 740 C CA . ALA A 1 102 ? -9.019 -8.068 0.000 1.00 84.38 102 ALA A CA 1
ATOM 741 C C . ALA A 1 102 ? -7.990 -7.661 -1.071 1.00 84.38 102 ALA A C 1
ATOM 743 O O . ALA A 1 102 ? -8.403 -7.133 -2.105 1.00 84.38 102 ALA A O 1
ATOM 744 N N . ALA A 1 103 ? -6.693 -7.867 -0.814 1.00 79.75 103 ALA A N 1
ATOM 745 C CA . ALA A 1 103 ? -5.611 -7.692 -1.778 1.00 79.75 103 ALA A CA 1
ATOM 746 C C . ALA A 1 103 ? -5.439 -8.993 -2.577 1.00 79.75 103 ALA A C 1
ATOM 748 O O . ALA A 1 103 ? -5.806 -9.003 -3.770 1.00 79.75 103 ALA A O 1
#

Foldseek 3Di:
DDDDDDDDDPPPPPDCVDDPPPPVLCLLPDLDFALDDPPPDDPVLSVLLSVLQQVDAQPPPPRHGLSSCRHVPVPDPRSNQLSVQLSVCSVVVHDSVVSNVSD

pLDDT: mean 84.46, std 19.22, range [41.81, 97.94]

Sequence (103 aa):
MSLLLRPGRMMAVSGFFGVCLLFSQSWNTVETLPGIDLSKLSAAQKASVLKILREEGCSCGCGMKLAECRVKDPACSYSTGLALAVIDAIRQGKSEADAIAAA

Radius of gyration: 23.82 Å; chains: 1; bounding box: 79×46×27 Å